Protein 6R5J (pdb70)

Nearest PDB structures (foldseek):
  6r5j-assembly1_A  TM=1.015E+00  e=7.611E-12  Pyricularia oryzae P131
  2mm0-assembly1_A  TM=8.924E-01  e=8.617E-05  Pyrenophora tritici-repentis
  2mm2-assembly1_A  TM=8.661E-01  e=1.018E-04  Pyrenophora tritici-repentis
  8c8a-assembly1_A  TM=8.114E-01  e=1.470E-03  Pyricularia oryzae 70-15
  6r5j-assembly1_A  TM=1.007E+00  e=1.241E-11  Pyricularia oryzae P131

Organism: Pyricularia oryzae (strain P131) (NCBI:txid1143193)

Solvent-accessible surface area: 6728 Å² total; per-residue (Å²): 62,67,0,0,5,1,4,0,1,20,65,113,108,7,3,7,17,34,19,32,0,139,29,121,42,78,36,95,7,18,13,61,113,67,87,158,23,6,0,73,7,73,76,97,7,33,38,54,29,76,123,145,40,37,111,52,40,47,37,88,86,30,28,97,3,36,94,166,6,74,0,0,3,0,4,0,1,21,69,118,107,20,6,8,17,37,16,30,0,117,31,123,45,83,31,99,7,16,11,63,119,57,89,146,17,14,0,74,6,73,82,99,11,34,41,54,27,87,123,144,37,38,114,52,41,46,37,92,79,34,22,82,2,43,63

B-factor: mean 14.97, std 7.89, range [6.57, 102.33]

Foldseek 3Di:
DQFWWKFKAALVRDTFWIDTQGAQAWDWIAGVVGDTWTWYAHPVGDIDTPDDDPPNMDMDTDGHDDD/DEQFFWKFKAALVRDTFWIDTAGAQAWDWIAGVVGDTWTWYQHPVRDIDTPDDDPPNMDMDTDGHDYD

Radius of gyration: 13.98 Å; Cα contacts (8 Å, |Δi|>4): 383; chains: 2; bounding box: 35×28×34 Å

Sequence (135 aa):
GTGCSVVEIINSNQVSVGSGCARINSVTNIGDNQGRRWGVLANSSCGLSTTQNLPSGWSLRQTGFCNAQGTGCSSVEIINSNQVSVGSGCARINSVTNIGDNQGRRWGVLANSSCGLSTTQNLPSGWSLRQTGFCNA

InterPro domains:
  IPR041450 ToxB-like N-terminal, ascomycota [PF18224] (25-82)

Structure (mmCIF, N/CA/C/O backbone):
data_6R5J
#
_entry.id   6R5J
#
_cell.length_a   73.341
_cell.length_b   24.760
_cell.length_c   68.613
_cell.angle_alpha   90.000
_cell.angle_beta   100.880
_cell.angle_gamma   90.000
#
_symmetry.space_group_name_H-M   'C 1 2 1'
#
loop_
_entity.id
_entity.type
_entity.pdbx_description
1 polymer 'Uncharacterized protein'
2 non-polymer 'HEXAETHYLENE GLYCOL'
3 water water
#
loop_
_atom_site.group_PDB
_atom_site.id
_atom_site.type_symbol
_atom_site.label_atom_id
_atom_site.label_alt_id
_atom_site.label_comp_id
_atom_site.label_asym_id
_atom_site.label_entity_id
_atom_site.label_seq_id
_atom_site.pdbx_PDB_ins_code
_atom_site.Cartn_x
_atom_site.Cartn_y
_atom_site.Cartn_z
_atom_site.occupancy
_atom_site.B_iso_or_equiv
_atom_site.auth_seq_id
_atom_site.auth_comp_id
_atom_site.auth_asym_id
_atom_site.auth_atom_id
_atom_site.pdbx_PDB_model_num
ATOM 1 N N . GLY A 1 2 ? 0.832 23.611 29.990 1.00 29.99 6 GLY A N 1
ATOM 2 C CA . GLY A 1 2 ? 0.718 22.698 28.861 1.00 26.39 6 GLY A CA 1
ATOM 3 C C . GLY A 1 2 ? -0.593 22.910 28.088 1.00 23.10 6 GLY A C 1
ATOM 4 O O . GLY A 1 2 ? -1.468 22.047 28.086 1.00 24.17 6 GLY A O 1
ATOM 5 N N . THR A 1 3 ? -0.731 24.064 27.429 1.00 18.53 7 THR A N 1
ATOM 6 C CA . THR A 1 3 ? -1.964 24.350 26.704 1.00 17.16 7 THR A CA 1
ATOM 7 C C . THR A 1 3 ? -2.002 23.702 25.328 1.00 13.92 7 THR A C 1
ATOM 8 O O . THR A 1 3 ? -3.081 23.595 24.735 1.00 14.07 7 THR A O 1
ATOM 15 N N . GLY A 1 4 ? -0.848 23.284 24.806 1.00 11.29 8 GLY A N 1
ATOM 16 C CA . GLY A 1 4 ? -0.762 22.747 23.469 1.00 9.80 8 GLY A CA 1
ATOM 17 C C . GLY A 1 4 ? 0.226 21.610 23.382 1.00 8.96 8 GLY A C 1
ATOM 18 O O . GLY A 1 4 ? 0.882 21.235 24.364 1.00 9.97 8 GLY A O 1
ATOM 19 N N . CYS A 1 5 ? 0.314 21.037 22.182 1.00 9.79 9 CYS A N 1
ATOM 20 C CA . CYS A 1 5 ? 1.299 20.018 21.844 1.00 9.94 9 CYS A CA 1
ATOM 21 C C . CYS A 1 5 ? 2.281 20.613 20.847 1.00 9.09 9 CYS A C 1
ATOM 22 O O . CYS A 1 5 ? 1.860 21.229 19.862 1.00 10.31 9 CYS A O 1
ATOM 25 N N . SER A 1 6 ? 3.577 20.450 21.107 1.00 8.53 10 SER A N 1
ATOM 26 C CA . SER A 1 6 ? 4.595 20.839 20.145 1.00 8.50 10 SER A CA 1
ATOM 27 C C . SER A 1 6 ? 4.477 19.921 18.953 1.00 9.70 10 SER A C 1
ATOM 28 O O . SER A 1 6 ? 4.486 18.697 19.110 1.00 11.20 10 SER A O 1
ATOM 31 N N A VAL A 1 7 ? 4.373 20.515 17.767 0.76 8.69 11 VAL A N 1
ATOM 32 N N B VAL A 1 7 ? 4.389 20.490 17.756 0.24 8.68 11 VAL A N 1
ATOM 33 C CA A VAL A 1 7 ? 4.174 19.790 16.522 0.76 9.62 11 VAL A CA 1
ATOM 34 C CA B VAL A 1 7 ? 4.158 19.713 16.546 0.24 8.29 11 VAL A CA 1
ATOM 35 C C A VAL A 1 7 ? 5.326 20.090 15.579 0.76 8.79 11 VAL A C 1
ATOM 36 C C B VAL A 1 7 ? 5.202 20.075 15.505 0.24 8.07 11 VAL A C 1
ATOM 37 O O A VAL A 1 7 ? 5.767 21.238 15.460 0.76 9.33 11 VAL A O 1
ATOM 38 O O B VAL A 1 7 ? 5.460 21.258 15.262 0.24 8.22 11 VAL A O 1
ATOM 57 N N . GLU A 1 8 ? 5.799 19.055 14.899 1.00 7.88 12 GLU A N 1
ATOM 58 C CA . GLU A 1 8 ? 6.642 19.214 13.725 1.00 8.94 12 GLU A CA 1
ATOM 59 C C . GLU A 1 8 ? 5.997 18.514 12.538 1.00 9.00 12 GLU A C 1
ATOM 60 O O . GLU A 1 8 ? 5.382 17.451 12.678 1.00 9.60 12 GLU A O 1
ATOM 66 N N . ILE A 1 9 ? 6.130 19.129 11.372 1.00 8.41 13 ILE A N 1
ATOM 67 C CA . ILE A 1 9 ? 5.678 18.559 10.113 1.00 8.73 13 ILE A CA 1
ATOM 68 C C . ILE A 1 9 ? 6.907 17.939 9.475 1.00 8.62 13 ILE A C 1
ATOM 69 O O . ILE A 1 9 ? 7.916 18.626 9.290 1.00 9.77 13 ILE A O 1
ATOM 79 N N . ILE A 1 10 ? 6.828 16.652 9.166 1.00 8.27 14 ILE A N 1
ATOM 80 C CA . ILE A 1 10 ? 7.963 15.858 8.720 1.00 8.60 14 ILE A CA 1
ATOM 81 C C . ILE A 1 10 ? 7.733 15.449 7.267 1.00 8.76 14 ILE A C 1
ATOM 82 O O . ILE A 1 10 ? 6.660 14.933 6.923 1.00 9.36 14 ILE 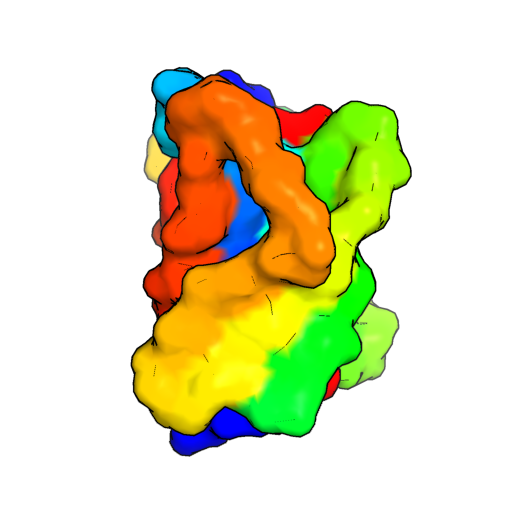A O 1
ATOM 92 N N . ASN A 1 11 ? 8.733 15.685 6.413 1.00 8.81 15 ASN A N 1
ATOM 93 C CA . ASN A 1 11 ? 8.607 15.370 4.991 1.00 9.52 15 ASN A CA 1
ATOM 94 C C . ASN A 1 11 ? 8.915 13.892 4.741 1.00 10.42 15 ASN A C 1
ATOM 95 O O . ASN A 1 11 ? 9.080 13.092 5.667 1.00 10.16 15 ASN A O 1
ATOM 100 N N . SER A 1 12 ? 8.964 13.502 3.472 1.00 12.02 16 SER A N 1
ATOM 101 C CA . SER A 1 12 ? 9.130 12.105 3.110 1.00 13.87 16 SER A CA 1
ATOM 102 C C . SER A 1 12 ? 10.562 11.624 3.302 1.00 14.07 16 SER A C 1
ATOM 103 O O . SER A 1 12 ? 10.816 10.424 3.187 1.00 16.50 16 SER A O 1
ATOM 106 N N . ASN A 1 13 ? 11.494 12.522 3.609 1.00 13.02 17 ASN A N 1
ATOM 107 C CA . ASN A 1 13 ? 12.866 12.162 3.947 1.00 14.72 17 ASN A CA 1
ATOM 108 C C . ASN A 1 13 ? 13.124 12.254 5.438 1.00 14.72 17 ASN A C 1
ATOM 109 O O . ASN A 1 13 ? 14.283 12.250 5.866 1.00 16.64 17 ASN A O 1
ATOM 114 N N . GLN A 1 14 ? 12.068 12.366 6.240 1.00 12.77 18 GLN A N 1
ATOM 115 C CA . GLN A 1 14 ? 12.175 12.422 7.692 1.00 13.95 18 GLN A CA 1
ATOM 116 C C . GLN A 1 14 ? 12.882 13.682 8.177 1.00 13.34 18 GLN A C 1
ATOM 117 O O . GLN A 1 14 ? 13.518 13.673 9.233 1.00 15.62 18 GLN A O 1
ATOM 123 N N . VAL A 1 15 ? 12.757 14.770 7.426 1.00 9.90 19 VAL A N 1
ATOM 124 C CA . VAL A 1 15 ? 13.278 16.074 7.814 1.00 10.38 19 VAL A CA 1
ATOM 125 C C . VAL A 1 15 ? 12.106 16.986 8.145 1.00 8.55 19 VAL A C 1
ATOM 126 O O . VAL A 1 15 ? 11.094 16.998 7.436 1.00 10.31 19 VAL A O 1
ATOM 136 N N . SER A 1 16 ? 12.242 17.750 9.224 1.00 8.46 20 SER A N 1
ATOM 137 C CA . SER A 1 16 ? 11.195 18.676 9.618 1.00 9.40 20 SER A CA 1
ATOM 138 C C . SER A 1 16 ? 11.149 19.866 8.673 1.00 8.46 20 SER A C 1
ATOM 139 O O . SER A 1 16 ? 12.170 20.452 8.319 1.00 9.41 20 SER A O 1
ATOM 142 N N . VAL A 1 17 ? 9.939 20.236 8.279 1.00 8.23 21 VAL A N 1
ATOM 143 C CA . VAL A 1 17 ? 9.691 21.343 7.377 1.00 9.02 21 VAL A CA 1
ATOM 144 C C . VAL A 1 17 ? 8.758 22.384 7.982 1.00 10.58 21 VAL A C 1
ATOM 145 O O . VAL A 1 17 ? 8.334 23.303 7.292 1.00 12.84 21 VAL A O 1
ATOM 155 N N . GLY A 1 18 ? 8.448 22.264 9.265 1.00 9.38 22 GLY A N 1
ATOM 156 C CA . GLY A 1 18 ? 7.661 23.266 9.951 1.00 9.97 22 GLY A CA 1
ATOM 157 C C . GLY A 1 18 ? 7.410 22.836 11.379 1.00 8.32 22 GLY A C 1
ATOM 158 O O . GLY A 1 18 ? 7.522 21.655 11.718 1.00 9.17 22 GLY A O 1
ATOM 159 N N . SER A 1 19 ? 7.097 23.821 12.219 1.00 8.63 23 SER A N 1
ATOM 160 C CA . SER A 1 19 ? 6.819 23.506 13.612 1.00 10.25 23 SER A CA 1
ATOM 161 C C . SER A 1 19 ? 5.951 24.582 14.234 1.00 9.47 23 SER A C 1
ATOM 162 O O . SER A 1 19 ? 5.887 25.713 13.763 1.00 11.06 23 SER A O 1
ATOM 165 N N . GLY A 1 20 ? 5.313 24.216 15.335 1.00 9.91 24 GLY A N 1
ATOM 166 C CA . GLY A 1 20 ? 4.544 25.174 16.099 1.00 10.85 24 GLY A CA 1
ATOM 167 C C . GLY A 1 20 ? 3.925 24.510 17.306 1.00 10.98 24 GLY A C 1
ATOM 168 O O . GLY A 1 20 ? 4.269 23.390 17.670 1.00 12.67 24 GLY A O 1
ATOM 169 N N . CYS A 1 21 ? 2.992 25.225 17.914 1.00 9.56 25 CYS A N 1
ATOM 170 C CA . CYS A 1 21 ? 2.331 24.785 19.132 1.00 11.30 25 CYS A CA 1
ATOM 171 C C . CYS A 1 21 ? 0.849 24.634 18.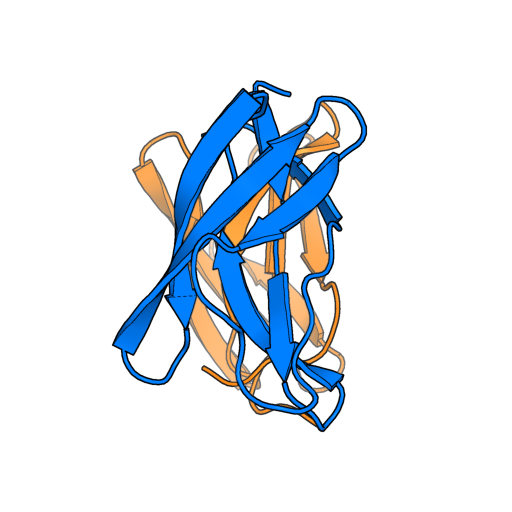822 1.00 10.41 25 CYS A C 1
ATOM 172 O O . CYS A 1 21 ? 0.153 25.627 18.586 1.00 12.17 25 CYS A O 1
ATOM 175 N N . ALA A 1 22 ? 0.373 23.396 18.830 1.00 9.73 26 ALA A N 1
ATOM 176 C CA . ALA A 1 22 ? -1.010 23.097 18.477 1.00 9.97 26 ALA A CA 1
ATOM 177 C C . ALA A 1 22 ? -1.826 23.041 19.765 1.00 10.09 26 ALA A C 1
ATOM 178 O O . ALA A 1 22 ? -1.664 22.125 20.573 1.00 11.39 26 ALA A O 1
ATOM 180 N N . ARG A 1 23 ? -2.734 23.991 19.929 1.00 9.76 27 ARG A N 1
ATOM 181 C CA . ARG A 1 23 ? -3.581 24.028 21.111 1.00 9.91 27 ARG A CA 1
ATOM 182 C C . ARG A 1 23 ? -4.375 22.737 21.237 1.00 8.40 27 ARG A C 1
ATOM 183 O O . ARG A 1 23 ? -4.972 22.265 20.269 1.00 10.25 27 ARG A O 1
ATOM 191 N N . ILE A 1 24 ? -4.400 22.184 22.444 1.00 9.75 28 ILE A N 1
ATOM 192 C CA . ILE A 1 24 ? -5.124 20.946 22.684 1.00 9.63 28 ILE A CA 1
ATOM 193 C C . ILE A 1 24 ? -6.620 21.175 22.509 1.00 10.43 28 ILE A C 1
ATOM 194 O O . ILE A 1 24 ? -7.164 22.209 22.920 1.00 11.49 28 ILE A O 1
ATOM 204 N N . ASN A 1 25 ? -7.283 20.217 21.863 1.00 9.33 29 ASN A N 1
ATOM 205 C CA . ASN A 1 25 ? -8.719 20.279 21.610 1.00 10.66 29 ASN A CA 1
ATOM 206 C C . ASN A 1 25 ? -9.066 21.499 20.766 1.00 11.57 29 ASN A C 1
ATOM 207 O O . ASN A 1 25 ? -10.054 22.200 20.996 1.00 12.97 29 ASN A O 1
ATOM 212 N N . SER A 1 26 ? -8.265 21.727 19.741 1.00 11.72 30 SER A N 1
ATOM 213 C CA . SER A 1 26 ? -8.475 22.823 18.818 1.00 11.75 30 SER A CA 1
ATOM 214 C C . SER A 1 26 ? -7.798 22.461 17.507 1.00 10.95 30 SER A C 1
ATOM 215 O O . SER A 1 26 ? -7.100 21.443 17.397 1.00 10.07 30 SER A O 1
ATOM 218 N N . VAL A 1 27 ? -8.000 23.332 16.527 1.00 11.85 31 VAL A N 1
ATOM 219 C CA . VAL A 1 27 ? -7.262 23.322 15.272 1.00 11.64 31 VAL A CA 1
ATOM 220 C C . VAL A 1 27 ? -6.391 24.571 15.248 1.00 11.92 31 VAL A C 1
ATOM 221 O O . VAL A 1 27 ? -6.882 25.681 15.490 1.00 13.60 31 VAL A O 1
ATOM 231 N N . THR A 1 28 ? -5.108 24.394 14.954 1.00 10.51 32 THR A N 1
ATOM 232 C CA . THR A 1 28 ? -4.135 25.475 14.956 1.00 9.90 32 THR A CA 1
ATOM 233 C C . THR A 1 28 ? -3.399 25.404 13.630 1.00 9.98 32 THR A C 1
ATOM 234 O O . THR A 1 28 ? -2.925 24.336 13.240 1.00 11.02 32 THR A O 1
ATOM 241 N N . ASN A 1 29 ? -3.267 26.534 12.956 1.00 11.02 33 ASN A N 1
ATOM 242 C CA . ASN A 1 29 ? -2.539 26.534 11.696 1.00 12.63 33 ASN A CA 1
ATOM 243 C C . ASN A 1 29 ? -1.037 26.562 11.937 1.00 12.24 33 ASN A C 1
ATOM 244 O O . ASN A 1 29 ? -0.525 27.370 12.713 1.00 14.67 33 ASN A O 1
ATOM 249 N N . ILE A 1 30 ? -0.352 25.613 11.319 1.00 11.84 34 ILE A N 1
ATOM 250 C CA . ILE A 1 30 ? 1.090 25.462 11.388 1.00 12.70 34 ILE A CA 1
ATOM 251 C C . ILE A 1 30 ? 1.610 25.589 9.963 1.00 12.34 34 ILE A C 1
ATOM 252 O O . ILE A 1 30 ? 1.132 24.898 9.061 1.00 11.51 34 ILE A O 1
ATOM 262 N N . GLY A 1 31 ? 2.607 26.432 9.764 1.00 12.19 35 GLY A N 1
ATOM 263 C CA . GLY A 1 31 ? 3.164 26.614 8.441 1.00 10.98 35 GLY A CA 1
ATOM 264 C C . GLY A 1 31 ? 4.254 25.611 8.112 1.00 11.53 35 GLY A C 1
ATOM 265 O O . GLY A 1 31 ? 4.948 25.096 8.991 1.00 13.93 35 GLY A O 1
ATOM 266 N N . ASP A 1 32 ? 4.405 25.329 6.821 1.00 11.04 36 ASP A N 1
ATOM 267 C CA . ASP A 1 32 ? 5.568 24.613 6.325 1.00 11.50 36 ASP A CA 1
ATOM 268 C C . ASP A 1 32 ? 6.514 25.566 5.612 1.00 12.18 36 ASP A C 1
ATOM 269 O O . ASP A 1 32 ? 6.239 26.755 5.448 1.00 14.07 36 ASP A O 1
ATOM 274 N N . ASN A 1 33 ? 7.662 25.022 5.221 1.00 11.90 37 ASN A N 1
ATOM 275 C CA . ASN A 1 33 ? 8.709 25.843 4.640 1.00 13.14 37 ASN A CA 1
ATOM 276 C C . ASN A 1 33 ? 8.466 26.153 3.173 1.00 15.84 37 ASN A C 1
ATOM 277 O O . ASN A 1 33 ? 9.326 26.778 2.547 1.00 19.71 37 ASN A O 1
ATOM 282 N N . GLN A 1 34 ? 7.321 25.741 2.622 1.00 14.78 38 GLN A N 1
ATOM 283 C CA . GLN A 1 34 ? 6.869 26.140 1.298 1.00 16.73 38 GLN A CA 1
ATOM 284 C C . GLN A 1 34 ? 5.792 27.217 1.376 1.00 17.73 38 GLN A C 1
ATOM 285 O O . GLN A 1 34 ? 5.125 27.489 0.379 1.00 19.84 38 GLN A O 1
ATOM 291 N N . GLY A 1 35 ? 5.583 27.797 2.550 1.00 16.86 39 GLY A N 1
ATOM 292 C CA . GLY A 1 35 ? 4.616 28.852 2.737 1.00 18.51 39 GLY A CA 1
ATOM 293 C C . GLY A 1 35 ? 3.186 28.395 2.859 1.00 17.71 39 GLY A C 1
ATOM 294 O O . GLY A 1 35 ? 2.274 29.233 2.823 1.00 21.56 39 GLY A O 1
ATOM 295 N N . ARG A 1 36 ? 2.951 27.101 3.007 1.00 13.81 40 ARG A N 1
ATOM 296 C CA . ARG A 1 36 ? 1.596 26.575 3.108 1.00 13.57 40 ARG A CA 1
ATOM 297 C C . ARG A 1 36 ? 1.197 26.461 4.568 1.00 13.49 40 ARG A C 1
ATOM 298 O O . ARG A 1 36 ? 2.048 26.355 5.454 1.00 16.49 40 ARG A O 1
ATOM 306 N N . ARG A 1 37 ? -0.108 26.511 4.820 1.00 13.51 41 ARG A N 1
ATOM 307 C CA . ARG A 1 37 ? -0.643 26.399 6.167 1.00 15.65 41 ARG A CA 1
ATOM 308 C C . ARG A 1 37 ? -1.385 25.076 6.313 1.00 13.64 41 ARG A C 1
ATOM 309 O O . ARG A 1 37 ? -2.148 24.671 5.427 1.00 14.68 41 ARG A O 1
ATOM 317 N N . TRP A 1 38 ? -1.199 24.427 7.453 1.00 10.81 42 TRP A N 1
ATOM 318 C CA . TRP A 1 38 ? -1.846 23.162 7.759 1.00 10.69 42 TRP A CA 1
ATOM 319 C C . TRP A 1 38 ? -2.607 23.297 9.059 1.00 11.04 42 TRP A C 1
ATOM 320 O O . TRP A 1 38 ? -2.045 23.709 10.073 1.00 12.15 42 TRP A O 1
ATOM 331 N N . GLY A 1 39 ? -3.872 22.917 9.035 1.00 9.66 43 GLY A N 1
ATOM 332 C CA . GLY A 1 39 ? -4.671 22.986 10.246 1.00 10.48 43 GLY A CA 1
ATOM 333 C C . GLY A 1 39 ? -4.543 21.726 11.060 1.00 9.63 43 GLY A C 1
ATOM 334 O O . GLY A 1 39 ? -5.032 20.664 10.678 1.00 11.31 43 GLY A O 1
ATOM 335 N N . VAL A 1 40 ? -3.855 21.828 12.181 1.00 10.00 44 VAL A N 1
ATOM 336 C CA . VAL A 1 40 ? -3.494 20.673 12.990 1.00 10.22 44 VAL A CA 1
ATOM 337 C C . VAL A 1 40 ? -4.482 20.546 14.139 1.00 10.12 44 VAL A C 1
ATOM 338 O O . VAL A 1 40 ? -4.640 21.473 14.943 1.00 10.05 44 VAL A O 1
ATOM 348 N N . LEU A 1 41 ? -5.133 19.389 14.217 1.00 9.97 45 LEU A N 1
ATOM 349 C CA . LEU A 1 41 ? -5.898 18.998 15.386 1.00 8.97 45 LEU A CA 1
ATOM 350 C C . LEU A 1 41 ? -4.974 18.338 16.394 1.00 9.32 45 LEU A C 1
ATOM 351 O O . LEU A 1 41 ? -4.140 17.498 16.027 1.00 9.95 45 LEU A O 1
ATOM 356 N N . ALA A 1 42 ? -5.173 18.657 17.676 1.00 9.38 46 ALA A N 1
ATOM 357 C CA . ALA A 1 42 ? -4.433 18.017 18.751 1.00 9.11 46 ALA A CA 1
ATOM 358 C C . ALA A 1 42 ? -5.396 17.607 19.847 1.00 9.56 46 ALA A C 1
ATOM 359 O O . ALA A 1 42 ? -6.333 18.345 20.160 1.00 10.82 46 ALA A O 1
ATOM 361 N N . ASN A 1 43 ? -5.143 16.457 20.458 1.00 9.92 47 ASN A N 1
ATOM 362 C CA . ASN A 1 43 ? -5.899 16.045 21.635 1.00 10.13 47 ASN A CA 1
ATOM 363 C C . ASN A 1 43 ? -5.000 16.065 22.868 1.00 10.80 47 ASN A C 1
ATOM 364 O O . ASN A 1 43 ? -3.807 16.367 22.793 1.00 11.83 47 ASN A O 1
ATOM 369 N N . SER A 1 44 ? -5.591 15.737 24.020 1.00 13.23 48 SER A N 1
ATOM 370 C CA . SER A 1 44 ? -4.879 15.903 25.280 1.00 16.01 48 SER A CA 1
ATOM 371 C C . SER A 1 44 ? -3.741 14.910 25.462 1.00 16.73 48 SER A C 1
ATOM 372 O O . SER A 1 44 ? -2.902 15.119 26.347 1.00 18.25 48 SER A O 1
ATOM 375 N N . SER A 1 45 ? -3.690 13.854 24.657 1.00 16.13 49 SER A N 1
ATOM 376 C CA . SER A 1 45 ? -2.570 12.929 24.612 1.00 17.21 49 SER A CA 1
ATOM 377 C C . SER A 1 45 ? -1.569 13.275 23.521 1.00 15.97 49 SER A C 1
ATOM 378 O O . SER A 1 45 ? -0.640 12.498 23.275 1.00 16.45 49 SER A O 1
ATOM 381 N N . CYS A 1 46 ? -1.760 14.397 22.832 1.00 13.37 50 CYS A N 1
ATOM 382 C CA . CYS A 1 46 ? -0.879 14.837 21.753 1.00 12.51 50 CYS A CA 1
ATOM 383 C C . CYS A 1 46 ? -0.907 13.904 20.548 1.00 12.07 50 CYS A C 1
ATOM 384 O O . CYS A 1 46 ? 0.031 13.860 19.754 1.00 12.38 50 CYS A O 1
ATOM 387 N N . GLY A 1 47 ? -2.028 13.221 20.347 1.00 11.81 51 GLY A N 1
ATOM 388 C CA . GLY A 1 47 ? -2.354 12.757 19.020 1.00 11.10 51 GLY A CA 1
ATOM 389 C C . GLY A 1 47 ? -2.593 13.956 18.126 1.00 9.22 51 GLY A C 1
ATOM 390 O O . GLY A 1 47 ? -3.162 14.967 18.551 1.00 10.40 51 GLY A O 1
ATOM 391 N N . LEU A 1 48 ? -2.160 13.833 16.866 1.00 8.79 52 LEU A N 1
ATOM 392 C CA . LEU A 1 48 ? -2.198 14.943 15.932 1.00 8.56 52 LEU A CA 1
ATOM 393 C C . LEU A 1 48 ? -2.726 14.473 14.591 1.00 9.61 52 LEU A C 1
ATOM 394 O O . LEU A 1 48 ? -2.420 13.366 14.161 1.00 11.83 52 LEU A O 1
ATOM 399 N N . SER A 1 49 ? -3.507 15.316 13.930 1.00 9.29 53 SER A N 1
ATOM 400 C CA . SER A 1 49 ? -3.920 15.072 12.549 1.00 8.92 53 SER A CA 1
ATOM 401 C C . SER A 1 49 ? -4.103 16.429 11.887 1.00 8.68 53 SER A C 1
ATOM 402 O O . SER A 1 49 ? -3.953 17.461 12.528 1.00 9.76 53 SER A O 1
ATOM 405 N N . THR A 1 50 ? -4.407 16.434 10.596 1.00 10.38 54 THR A N 1
ATOM 406 C CA . THR A 1 50 ? -4.628 17.670 9.866 1.00 10.41 54 THR A CA 1
ATOM 407 C C . THR A 1 50 ? -6.009 17.669 9.219 1.00 10.91 54 THR A C 1
ATOM 408 O O . THR A 1 50 ? -6.553 16.616 8.867 1.00 11.27 54 THR A O 1
ATOM 415 N N . THR A 1 51 ? -6.558 18.866 9.026 1.00 10.86 55 THR A N 1
ATOM 416 C CA . THR A 1 51 ? -7.860 18.996 8.383 1.00 11.76 55 THR A CA 1
ATOM 417 C C . THR A 1 51 ? -7.794 18.755 6.880 1.00 12.82 55 THR A C 1
ATOM 418 O O . THR A 1 51 ? -8.828 18.486 6.258 1.00 16.07 55 THR A O 1
ATOM 425 N N . GLN A 1 52 ? -6.619 18.881 6.281 1.00 11.82 56 GLN A N 1
ATOM 426 C CA . GLN A 1 52 ? -6.406 18.593 4.874 1.00 12.14 56 GLN A CA 1
ATOM 427 C C . GLN A 1 52 ? -5.397 17.465 4.772 1.00 11.52 56 GLN A C 1
ATOM 428 O O . GLN A 1 52 ? -4.569 17.273 5.659 1.00 14.73 56 GLN A O 1
ATOM 434 N N . ASN A 1 53 ? -5.438 16.733 3.671 1.00 11.64 57 ASN A N 1
ATOM 435 C CA . ASN A 1 53 ? -4.504 15.635 3.482 1.00 12.31 57 ASN A CA 1
ATOM 436 C C . ASN A 1 53 ? -3.082 16.166 3.323 1.00 9.94 57 ASN A C 1
ATOM 437 O O . ASN A 1 53 ? -2.823 17.041 2.493 1.00 10.11 57 ASN A O 1
ATOM 442 N N . LEU A 1 54 ? -2.151 15.613 4.097 1.00 10.41 58 LEU A N 1
ATOM 443 C CA . LEU A 1 54 ? -0.764 15.989 3.956 1.00 9.90 58 LEU A CA 1
ATOM 444 C C . LEU A 1 54 ? -0.187 15.434 2.656 1.00 9.31 58 LEU A C 1
ATOM 445 O O . LEU A 1 54 ? -0.685 14.445 2.107 1.00 10.54 58 LEU A O 1
ATOM 450 N N . PRO A 1 55 ? 0.895 16.033 2.168 1.00 9.34 59 PRO A N 1
ATOM 451 C CA . PRO A 1 55 ? 1.582 15.469 1.003 1.00 9.65 59 PRO A CA 1
ATOM 452 C C . PRO A 1 55 ? 1.948 14.017 1.262 1.00 10.15 59 PRO A C 1
ATOM 453 O O . PRO A 1 55 ? 2.229 13.617 2.396 1.00 9.82 59 PRO A O 1
ATOM 457 N N . SER A 1 56 ? 1.953 13.229 0.193 1.00 11.60 60 SER A N 1
ATOM 458 C CA . SER A 1 56 ? 2.319 11.830 0.297 1.00 13.35 60 SER A CA 1
ATOM 459 C C . SER A 1 56 ? 3.674 11.685 0.966 1.00 12.92 60 SER A C 1
ATOM 460 O O . SER A 1 56 ? 4.637 12.372 0.608 1.00 13.52 60 SER A O 1
ATOM 463 N N . GLY A 1 57 ? 3.734 10.797 1.960 1.00 12.32 61 GLY A N 1
ATOM 464 C CA . GLY A 1 57 ? 4.959 10.504 2.666 1.00 11.25 61 GLY A CA 1
ATOM 465 C C . GLY A 1 57 ? 5.253 11.428 3.830 1.00 11.10 61 GLY A C 1
ATOM 466 O O . GLY A 1 57 ? 6.199 11.166 4.586 1.00 11.57 61 GLY A O 1
ATOM 467 N N . TRP A 1 58 ? 4.475 12.484 4.007 1.00 9.51 62 TRP A N 1
ATOM 468 C CA . TRP A 1 58 ? 4.646 13.391 5.128 1.00 9.79 62 TRP A CA 1
ATOM 469 C C . TRP A 1 58 ? 3.886 12.882 6.351 1.00 9.97 62 TRP A C 1
ATOM 470 O O . TRP A 1 58 ? 2.957 12.086 6.259 1.00 12.23 62 TRP A O 1
ATOM 481 N N . SER A 1 59 ? 4.280 13.390 7.512 1.00 8.54 63 SER A N 1
ATOM 482 C CA . SER A 1 59 ? 3.680 12.968 8.769 1.00 9.49 63 SER A CA 1
ATOM 483 C C . SER A 1 59 ? 3.820 14.092 9.780 1.00 8.53 63 SER A C 1
ATOM 484 O O . SER A 1 59 ? 4.498 15.090 9.543 1.00 9.01 63 SER A O 1
ATOM 487 N N . LEU A 1 60 ? 3.153 13.925 10.911 1.00 9.21 64 LEU A N 1
ATOM 488 C CA . LEU A 1 60 ? 3.227 14.846 12.028 1.00 8.98 64 LEU A CA 1
ATOM 489 C C . LEU A 1 60 ? 3.936 14.142 13.172 1.00 9.91 64 LEU A C 1
ATOM 490 O O . LEU A 1 60 ? 3.788 12.937 13.375 1.00 12.56 64 LEU A O 1
ATOM 495 N N . ARG A 1 61 ? 4.681 14.923 13.929 1.00 9.22 65 ARG A N 1
ATOM 496 C CA . ARG A 1 61 ? 5.416 14.435 15.077 1.00 10.30 65 ARG A CA 1
ATOM 497 C C . ARG A 1 61 ? 5.110 15.351 16.246 1.00 9.79 65 ARG A C 1
ATOM 498 O O . ARG A 1 61 ? 5.194 16.573 16.110 1.00 10.71 65 ARG A O 1
ATOM 506 N N . GLN A 1 62 ? 4.762 14.767 17.387 1.00 9.07 66 GLN A N 1
ATOM 507 C CA . GLN A 1 62 ? 4.572 15.542 18.604 1.00 9.46 66 GLN A CA 1
ATOM 508 C C . GLN A 1 62 ? 5.857 15.458 19.414 1.00 11.05 66 GLN A C 1
ATOM 509 O O . GLN A 1 62 ? 6.442 14.381 19.551 1.00 12.92 66 GLN A O 1
ATOM 515 N N . THR A 1 63 ? 6.288 16.589 19.971 1.00 9.72 67 THR A N 1
ATOM 516 C CA . THR A 1 63 ? 7.551 16.621 20.699 1.00 11.87 67 THR A CA 1
ATOM 517 C C . THR A 1 63 ? 7.383 17.121 22.129 1.00 13.14 67 THR A C 1
ATOM 518 O O . THR A 1 63 ? 8.315 17.691 22.700 1.00 18.62 67 THR A O 1
ATOM 525 N N . GLY A 1 64 ? 6.232 16.891 22.717 1.00 11.16 68 GLY A N 1
ATOM 526 C CA . GLY A 1 64 ? 5.983 17.237 24.103 1.00 9.80 68 GLY A CA 1
ATOM 527 C C . GLY A 1 64 ? 4.949 18.342 24.215 1.00 9.07 68 GLY A C 1
ATOM 528 O O . GLY A 1 64 ? 4.288 18.712 23.247 1.00 11.32 68 GLY A O 1
ATOM 529 N N . PHE A 1 65 ? 4.779 18.843 25.425 1.00 8.89 69 PHE A N 1
ATOM 530 C CA . PHE A 1 65 ? 3.820 19.909 25.642 1.00 9.02 69 PHE A CA 1
ATOM 531 C C . PHE A 1 65 ? 4.424 21.289 25.427 1.00 8.71 69 PHE A C 1
ATOM 532 O O . PHE A 1 65 ? 5.628 21.498 25.577 1.00 9.60 69 PHE A O 1
ATOM 540 N N . CYS A 1 66 ? 3.565 22.234 25.064 1.00 9.13 70 CYS A N 1
ATOM 541 C CA . CYS A 1 66 ? 3.967 23.603 24.827 1.00 8.88 70 CYS A CA 1
ATOM 542 C C . CYS A 1 66 ? 2.908 24.554 25.358 1.00 10.22 70 CYS A C 1
ATOM 543 O O . CYS A 1 6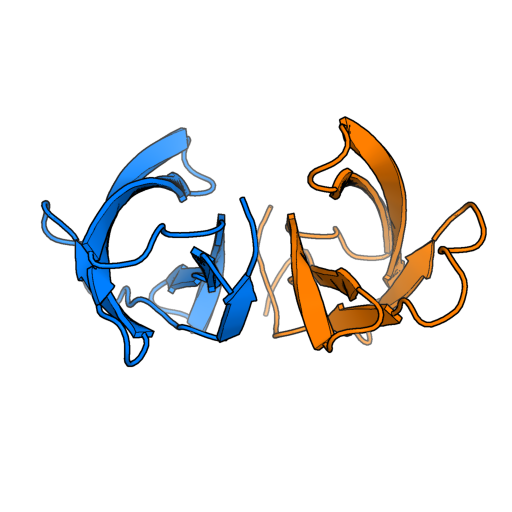6 ? 1.766 24.165 25.615 1.00 11.34 70 CYS A O 1
ATOM 546 N N . ASN A 1 67 ? 3.298 25.811 25.511 1.00 10.80 71 ASN A N 1
ATOM 547 C CA . ASN A 1 67 ? 2.387 26.888 25.875 1.00 13.91 71 ASN A CA 1
ATOM 548 C C . ASN A 1 67 ? 2.408 27.907 24.748 1.00 16.80 71 ASN A C 1
ATOM 549 O O . ASN A 1 67 ? 3.478 28.404 24.393 1.00 16.32 71 ASN A O 1
ATOM 554 N N . ALA A 1 68 ? 1.242 28.255 24.228 1.00 21.65 72 ALA A N 1
ATOM 555 C CA . ALA A 1 68 ? 1.163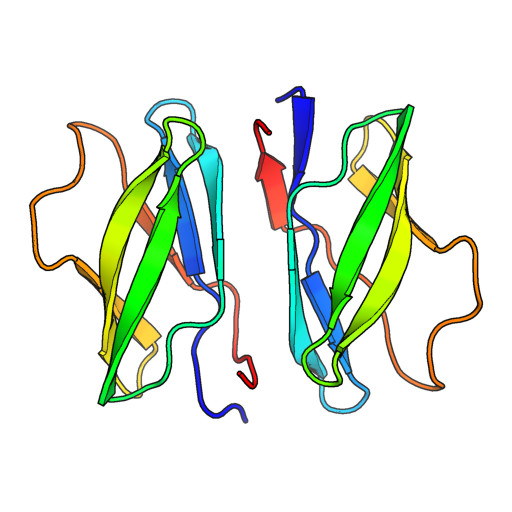 29.212 23.128 1.00 26.31 72 ALA A CA 1
ATOM 556 C C . ALA A 1 68 ? 1.575 30.634 23.514 1.00 27.52 72 ALA A C 1
ATOM 557 O O . ALA A 1 68 ? 1.523 31.014 24.688 1.00 26.95 72 ALA A O 1
ATOM 559 N N . GLN B 1 1 ? 19.643 14.512 5.172 1.00 30.59 9 GLN C N 1
ATOM 560 C CA . GLN B 1 1 ? 19.877 15.448 6.270 1.00 30.51 9 GLN C CA 1
ATOM 561 C C . GLN B 1 1 ? 19.246 16.816 6.010 1.00 26.22 9 GLN C C 1
ATOM 562 O O . GLN B 1 1 ? 18.637 17.044 4.965 1.00 27.28 9 GLN C O 1
ATOM 568 N N . GLY B 1 2 ? 19.418 17.730 6.962 1.00 21.93 10 GLY C N 1
ATOM 569 C CA . GLY B 1 2 ? 18.789 19.032 6.871 1.00 17.51 10 GLY C CA 1
ATOM 570 C C . GLY B 1 2 ? 19.759 20.194 6.805 1.00 16.34 10 GLY C C 1
ATOM 571 O O . GLY B 1 2 ? 20.955 20.050 7.111 1.00 18.86 10 GLY C O 1
ATOM 572 N N . THR B 1 3 ? 19.257 21.357 6.394 1.00 14.20 11 THR C N 1
ATOM 573 C CA . THR B 1 3 ? 20.058 22.576 6.440 1.00 14.02 11 THR C CA 1
ATOM 574 C C . THR B 1 3 ? 20.082 23.197 7.831 1.00 12.10 11 THR C C 1
ATOM 575 O O . THR B 1 3 ? 20.869 24.120 8.077 1.00 12.00 11 THR C O 1
ATOM 582 N N . GLY B 1 4 ? 19.235 22.718 8.736 1.00 9.56 12 GLY C N 1
ATOM 583 C CA . GLY B 1 4 ? 19.184 23.234 10.082 1.00 9.20 12 GLY C CA 1
ATOM 584 C C . GLY B 1 4 ? 18.817 22.166 11.082 1.00 7.64 12 GLY C C 1
ATOM 585 O O . GLY B 1 4 ? 18.668 20.988 10.756 1.00 8.44 12 GLY C O 1
ATOM 586 N N . CYS B 1 5 ? 18.688 22.619 12.322 1.00 9.41 13 CYS C N 1
ATOM 587 C CA . CYS B 1 5 ? 18.333 21.811 13.472 1.00 10.62 13 CYS C CA 1
ATOM 588 C C . CYS B 1 5 ? 17.031 22.348 14.024 1.00 8.94 13 CYS C C 1
ATOM 589 O O . CYS B 1 5 ? 16.904 23.555 14.234 1.00 9.38 13 CYS C O 1
ATOM 592 N N . SER B 1 6 ? 16.072 21.463 14.266 1.00 8.24 14 SER C N 1
ATOM 593 C CA A SER B 1 6 ? 14.807 21.885 14.854 0.41 9.40 14 SER C CA 1
ATOM 594 C CA B SER B 1 6 ? 14.804 21.876 14.866 0.59 9.18 14 SER C CA 1
ATOM 595 C C . SER B 1 6 ? 15.035 22.192 16.329 1.00 9.63 14 SER C C 1
ATOM 596 O O . SER B 1 6 ? 15.505 21.330 17.074 1.00 10.62 14 SER C O 1
ATOM 601 N N . VAL B 1 7 ? 14.702 23.407 16.740 1.00 8.02 15 VAL C N 1
ATOM 602 C CA . VAL B 1 7 ? 14.986 23.897 18.079 1.00 8.65 15 VAL C CA 1
ATOM 603 C C . VAL B 1 7 ? 13.688 24.101 18.831 1.00 8.63 15 VAL C C 1
ATOM 604 O O . VAL B 1 7 ? 12.717 24.614 18.276 1.00 9.52 15 VAL C O 1
ATOM 614 N N . GLU B 1 8 ? 13.684 23.723 20.100 1.00 8.74 16 GLU C N 1
ATOM 615 C CA . GLU B 1 8 ? 12.642 24.125 21.030 1.00 9.66 16 GLU C CA 1
ATOM 616 C C . GLU B 1 8 ? 13.278 24.899 22.174 1.00 8.71 16 GLU C C 1
ATOM 617 O O . GLU B 1 8 ? 14.356 24.536 22.650 1.00 9.83 16 GLU C O 1
ATOM 623 N N . ILE B 1 9 ? 12.628 25.982 22.586 1.00 7.85 17 ILE C N 1
ATOM 624 C CA . ILE B 1 9 ? 12.993 26.724 23.789 1.00 9.27 17 ILE C CA 1
ATOM 625 C C . ILE B 1 9 ? 12.135 26.194 24.927 1.00 8.24 17 ILE C C 1
ATOM 626 O O . ILE B 1 9 ? 10.902 26.231 24.847 1.00 9.30 17 ILE C O 1
ATOM 636 N N . ILE B 1 10 ? 12.780 25.673 25.969 1.00 8.41 18 ILE C N 1
ATOM 637 C CA . ILE B 1 10 ? 12.112 24.943 27.040 1.00 8.28 18 ILE C CA 1
ATOM 638 C C . ILE B 1 10 ? 12.191 25.758 28.328 1.00 7.82 18 ILE C C 1
ATOM 639 O O . ILE B 1 10 ? 13.278 26.186 28.736 1.00 9.48 18 ILE C O 1
ATOM 649 N N . ASN B 1 11 ? 11.042 26.004 28.954 1.00 8.62 19 ASN C N 1
ATOM 650 C CA . ASN B 1 11 ? 11.013 26.787 30.186 1.00 9.23 19 ASN C CA 1
ATOM 651 C C . ASN B 1 11 ? 11.376 25.899 31.372 1.00 9.52 19 ASN C C 1
ATOM 652 O O . ASN B 1 11 ? 11.725 24.728 31.219 1.00 8.79 19 ASN C O 1
ATOM 657 N N . SER B 1 12 ? 11.295 26.450 32.587 1.00 11.17 20 SER C N 1
ATOM 658 C CA . SER B 1 12 ? 11.746 25.715 33.758 1.00 11.47 20 SER C CA 1
ATOM 659 C C . SER B 1 12 ? 10.755 24.640 34.172 1.00 12.20 20 SER C C 1
ATOM 660 O O . SER B 1 12 ? 11.104 23.761 34.968 1.00 13.80 20 SER C O 1
ATOM 663 N N . ASN B 1 13 ? 9.551 24.668 33.622 1.00 10.66 21 ASN C N 1
ATOM 664 C CA . ASN B 1 13 ? 8.590 23.599 33.818 1.00 12.25 21 ASN C CA 1
ATOM 665 C C . ASN B 1 13 ? 8.655 22.562 32.715 1.00 11.26 21 ASN C C 1
ATOM 666 O O . ASN B 1 13 ? 7.748 21.736 32.601 1.00 11.21 21 ASN C O 1
ATOM 671 N N . GLN B 1 14 ? 9.713 22.592 31.905 1.00 10.73 22 GLN C N 1
ATOM 672 C CA . GLN B 1 14 ? 9.957 21.597 30.872 1.00 10.28 22 GLN C CA 1
ATOM 673 C C . GLN B 1 14 ? 8.871 21.602 29.804 1.00 10.30 22 GLN C C 1
ATOM 674 O O . GLN B 1 14 ? 8.612 20.582 29.173 1.00 11.32 22 GLN C O 1
ATOM 680 N N . VAL B 1 15 ? 8.275 22.773 29.579 1.00 8.62 23 VAL C N 1
ATOM 681 C CA . VAL B 1 15 ? 7.278 22.997 28.537 1.00 9.58 23 VAL C CA 1
ATOM 682 C C . VAL B 1 15 ? 7.899 23.881 27.467 1.00 8.88 23 VAL C C 1
ATOM 683 O O . VAL B 1 15 ? 8.620 24.828 27.780 1.00 8.18 23 VAL C O 1
ATOM 693 N N . SER B 1 16 ? 7.629 23.577 26.198 1.00 7.04 24 SER C N 1
ATOM 694 C CA . SER B 1 16 ? 8.166 24.398 25.130 1.00 7.90 24 SER C CA 1
ATOM 695 C C . SER B 1 16 ? 7.410 25.715 25.057 1.00 7.28 24 SER C C 1
ATOM 696 O O . SER B 1 16 ? 6.174 25.748 25.116 1.00 8.61 24 SER C O 1
ATOM 699 N N . VAL B 1 17 ? 8.160 26.800 24.876 1.00 6.57 25 VAL C N 1
ATOM 700 C CA . VAL B 1 17 ? 7.613 28.140 24.740 1.00 8.30 25 VAL C CA 1
ATOM 701 C C . VAL B 1 17 ? 7.971 28.782 23.415 1.00 8.60 25 VAL C C 1
ATOM 702 O O . VAL B 1 17 ? 7.689 29.967 23.221 1.00 8.82 25 VAL C O 1
ATOM 712 N N . GLY B 1 18 ? 8.643 28.060 22.531 1.00 8.40 26 GLY C N 1
ATOM 713 C CA . GLY B 1 18 ? 8.939 28.573 21.193 1.00 8.52 26 GLY C CA 1
ATOM 714 C C . GLY B 1 18 ? 9.709 27.512 20.441 1.00 8.15 26 GLY C C 1
ATOM 715 O O . GLY B 1 18 ? 10.252 26.583 21.037 1.00 9.48 26 GLY C O 1
ATOM 716 N N . SER B 1 19 ? 9.724 27.650 19.114 1.00 8.71 27 SER C N 1
ATOM 717 C CA . SER B 1 19 ? 10.384 26.652 18.283 1.00 9.45 27 SER C CA 1
ATOM 718 C C . SER B 1 19 ? 10.694 27.247 16.919 1.00 8.84 27 SER C C 1
ATOM 719 O O . SER B 1 19 ? 10.098 28.233 16.504 1.00 9.12 27 SER C O 1
ATOM 722 N N . GLY B 1 20 ? 11.665 26.643 16.249 1.00 8.29 28 GLY C N 1
ATOM 723 C CA . GLY B 1 20 ? 11.941 27.015 14.885 1.00 7.68 28 GLY C CA 1
ATOM 724 C C . GLY B 1 20 ? 13.061 26.173 14.333 1.00 8.24 28 GLY C C 1
ATOM 725 O O . GLY B 1 20 ? 13.517 25.243 14.963 1.00 12.87 28 GLY C O 1
ATOM 726 N N . CYS B 1 21 ? 13.464 26.479 13.125 1.00 8.89 29 CYS C N 1
ATOM 727 C CA . CYS B 1 21 ? 14.506 25.758 12.416 1.00 8.86 29 CYS C CA 1
ATOM 728 C C . CYS B 1 21 ? 15.758 26.617 12.422 1.00 9.28 29 CYS C C 1
ATOM 729 O O . CYS B 1 21 ? 15.805 27.660 11.765 1.00 11.34 29 CYS C O 1
ATOM 732 N N . ALA B 1 22 ? 16.755 26.187 13.186 1.00 8.51 30 ALA C N 1
ATOM 733 C CA . ALA B 1 22 ? 17.997 26.933 13.340 1.00 9.27 30 ALA C CA 1
ATOM 734 C C . ALA B 1 22 ? 18.989 26.485 12.274 1.00 10.08 30 ALA C C 1
ATOM 735 O O . ALA B 1 22 ? 19.507 25.364 12.314 1.00 9.83 30 ALA C O 1
ATOM 737 N N . ARG B 1 23 ? 19.244 27.365 11.323 1.00 9.57 31 ARG C N 1
ATOM 738 C CA . ARG B 1 23 ? 20.164 27.031 10.253 1.00 10.67 31 ARG C CA 1
ATOM 739 C C . ARG B 1 23 ? 21.553 26.731 10.803 1.00 8.82 31 ARG C C 1
ATOM 740 O O . ARG B 1 23 ? 22.071 27.428 11.679 1.00 9.82 31 ARG C O 1
ATOM 748 N N . ILE B 1 24 ? 22.154 25.669 10.285 1.00 9.71 32 ILE C N 1
ATOM 749 C CA . ILE B 1 24 ? 23.485 25.269 10.727 1.00 10.33 32 ILE C CA 1
ATOM 750 C C . ILE B 1 24 ? 24.502 26.337 10.344 1.00 10.16 32 ILE C C 1
ATOM 751 O O . ILE B 1 24 ? 24.463 26.917 9.251 1.00 11.74 32 ILE C O 1
ATOM 761 N N . ASN B 1 25 ? 25.418 26.611 11.258 1.00 9.67 33 ASN C N 1
ATOM 762 C CA . ASN B 1 25 ? 26.456 27.619 11.059 1.00 9.55 33 ASN C CA 1
ATOM 763 C C . ASN B 1 25 ? 25.864 28.996 10.812 1.00 10.25 33 ASN C C 1
ATOM 764 O O . ASN B 1 25 ? 26.370 29.772 10.010 1.00 11.48 33 ASN C O 1
ATOM 769 N N . SER B 1 26 ? 24.830 29.330 11.580 1.00 10.04 34 SER C N 1
ATOM 770 C CA . SER B 1 26 ? 24.190 30.623 11.480 1.00 10.68 34 SER C CA 1
ATOM 771 C C . SER B 1 26 ? 23.549 30.955 12.819 1.00 9.98 34 SER C C 1
ATOM 772 O O . SER B 1 26 ? 23.540 30.140 13.743 1.00 10.44 34 SER C O 1
ATOM 775 N N . VAL B 1 27 ? 23.053 32.186 12.924 1.00 10.05 35 VAL C N 1
ATOM 776 C CA . VAL B 1 27 ? 22.210 32.636 14.027 1.00 9.96 35 VAL C CA 1
ATOM 777 C C . VAL B 1 27 ? 20.806 32.810 13.471 1.00 9.57 35 VAL C C 1
ATOM 778 O O . VAL B 1 27 ? 20.609 33.519 12.479 1.00 11.52 35 V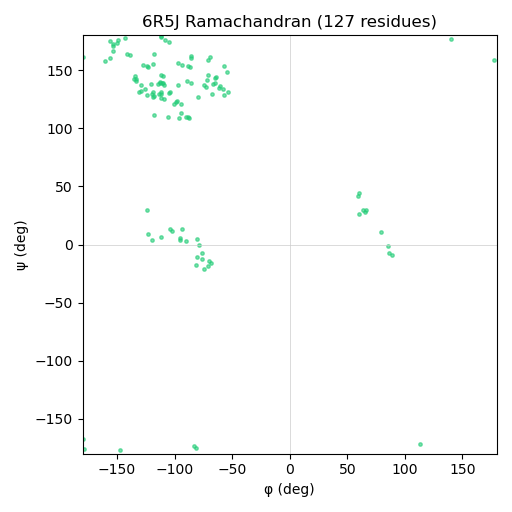AL C O 1
ATOM 788 N N . THR B 1 28 ? 19.840 32.156 14.098 1.00 8.11 36 THR C N 1
ATOM 789 C CA . THR B 1 28 ? 18.450 32.221 13.681 1.00 8.19 36 THR C CA 1
ATOM 790 C C . THR B 1 28 ? 17.626 32.916 14.759 1.00 7.65 36 THR C C 1
ATOM 791 O O . THR B 1 28 ? 17.792 32.658 15.952 1.00 9.59 36 THR C O 1
ATOM 798 N N . ASN B 1 29 ? 16.721 33.774 14.329 1.00 7.45 37 ASN C N 1
ATOM 799 C CA . ASN B 1 29 ? 15.874 34.561 15.216 1.00 7.98 37 ASN C CA 1
ATOM 800 C C . ASN B 1 29 ? 14.616 33.757 15.545 1.00 7.75 37 ASN C C 1
ATOM 801 O O . ASN B 1 29 ? 13.749 33.557 14.690 1.00 9.36 37 ASN C O 1
ATOM 806 N N . ILE B 1 30 ? 14.513 33.304 16.795 1.00 7.69 38 ILE C N 1
ATOM 807 C CA . ILE B 1 30 ? 13.414 32.471 17.268 1.00 7.13 38 ILE C CA 1
ATOM 808 C C . ILE B 1 30 ? 12.790 33.127 18.488 1.00 6.89 38 ILE C C 1
ATOM 809 O O . ILE B 1 30 ? 13.497 33.538 19.410 1.00 8.14 38 ILE C O 1
ATOM 819 N N . GLY B 1 31 ? 11.479 33.198 18.510 1.00 7.36 39 GLY C N 1
ATOM 820 C CA . GLY B 1 31 ? 10.746 33.869 19.558 1.00 7.36 39 GLY C CA 1
ATOM 821 C C . GLY B 1 31 ? 10.253 32.906 20.624 1.00 8.72 39 GLY C C 1
ATOM 822 O O . GLY B 1 31 ? 10.082 31.707 20.386 1.00 9.66 39 GLY C O 1
ATOM 823 N N . ASP B 1 32 ? 10.013 33.443 21.820 1.00 8.23 40 ASP C N 1
ATOM 824 C CA . ASP B 1 32 ? 9.311 32.733 22.872 1.00 8.52 40 ASP C CA 1
ATOM 825 C C . ASP B 1 32 ? 7.925 33.346 23.043 1.00 8.73 40 ASP C C 1
ATOM 826 O O . ASP B 1 32 ? 7.550 34.341 22.406 1.00 9.45 40 ASP C O 1
ATOM 831 N N . ASN B 1 33 ? 7.144 32.734 23.922 1.00 9.88 41 ASN C N 1
ATOM 832 C CA . ASN B 1 33 ? 5.738 33.106 24.039 1.00 10.40 41 ASN C CA 1
ATOM 833 C C . ASN B 1 33 ? 5.513 34.381 24.833 1.00 10.62 41 ASN C C 1
ATOM 834 O O . ASN B 1 33 ? 4.360 34.820 24.954 1.00 15.20 41 ASN C O 1
ATOM 839 N N . GLN B 1 34 ? 6.576 35.006 25.323 1.00 9.52 42 GLN C N 1
ATOM 840 C CA . GLN B 1 34 ? 6.515 36.340 25.893 1.00 10.98 42 GLN C CA 1
ATOM 841 C C . GLN B 1 34 ? 6.881 37.405 24.875 1.00 10.13 42 GLN C C 1
ATOM 842 O O . GLN B 1 34 ? 6.939 38.583 25.218 1.00 12.39 42 GLN C O 1
ATOM 848 N N . GLY B 1 35 ? 7.126 37.017 23.627 1.00 9.57 43 GLY C N 1
ATOM 849 C CA . GLY B 1 35 ? 7.526 37.959 22.609 1.00 10.32 43 GLY C CA 1
ATOM 850 C C . GLY B 1 35 ? 9.012 38.236 22.559 1.00 11.25 43 GLY C C 1
ATOM 851 O O . GLY B 1 35 ? 9.450 39.025 21.718 1.00 13.19 43 GLY C O 1
ATOM 852 N N . ARG B 1 36 ? 9.802 37.635 23.434 1.00 9.34 44 ARG C N 1
ATOM 853 C CA . ARG B 1 36 ? 11.235 37.856 23.365 1.00 8.86 44 ARG C CA 1
ATOM 854 C C . ARG B 1 36 ? 11.817 37.140 22.162 1.00 8.74 44 ARG C C 1
ATOM 855 O O . ARG B 1 36 ? 11.410 36.033 21.812 1.00 9.45 44 ARG C O 1
ATOM 863 N N . ARG B 1 37 ? 12.773 37.783 21.520 1.00 9.02 45 ARG C N 1
ATOM 864 C CA . ARG B 1 37 ? 13.449 37.209 20.373 1.00 8.61 45 ARG C CA 1
ATOM 865 C C . ARG B 1 37 ? 14.833 36.752 20.806 1.00 9.80 45 ARG C C 1
ATOM 866 O O . ARG B 1 37 ? 15.574 37.507 21.444 1.00 11.70 45 ARG C O 1
ATOM 874 N N . TRP B 1 38 ? 15.160 35.516 20.457 1.00 8.59 46 TRP C N 1
ATOM 875 C CA . TRP B 1 38 ? 16.420 34.873 20.795 1.00 8.35 46 TRP C CA 1
ATOM 876 C C . TRP B 1 38 ? 17.229 34.657 19.520 1.00 9.16 46 TRP C C 1
ATOM 877 O O . TRP B 1 38 ? 16.670 34.300 18.482 1.00 10.08 46 TRP C O 1
ATOM 888 N N . GLY B 1 39 ? 18.542 34.880 19.603 1.00 8.17 47 GLY C N 1
ATOM 889 C CA . GLY B 1 39 ? 19.449 34.533 18.528 1.00 7.73 47 GLY C CA 1
ATOM 890 C C . GLY B 1 39 ? 20.053 33.182 18.811 1.00 8.19 47 GLY C C 1
ATOM 891 O O . GLY B 1 39 ? 20.867 33.047 19.726 1.00 9.51 47 GLY C O 1
ATOM 892 N N . VAL B 1 40 ? 19.651 32.167 18.056 1.00 8.49 48 VAL C N 1
ATOM 893 C CA . VAL B 1 40 ? 20.051 30.792 18.300 1.00 8.44 48 VAL C CA 1
ATOM 894 C C . VAL B 1 40 ? 21.169 30.432 17.336 1.00 8.91 48 VAL C C 1
ATOM 895 O O . VAL B 1 40 ? 20.975 30.450 16.115 1.00 8.57 48 VAL C O 1
ATOM 905 N N . LEU B 1 41 ? 22.317 30.052 17.892 1.00 8.47 49 LEU C N 1
ATOM 906 C CA . LEU B 1 41 ? 23.415 29.505 17.114 1.00 8.89 49 LEU C CA 1
ATOM 907 C C . LEU B 1 41 ? 23.241 28.000 17.022 1.00 9.34 49 LEU C C 1
ATOM 908 O O . LEU B 1 41 ? 22.876 27.350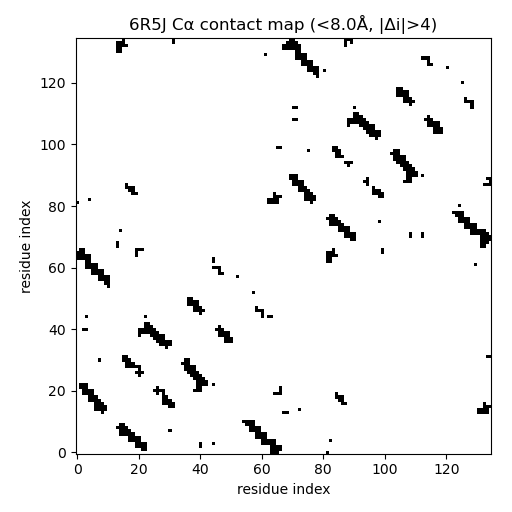 18.004 1.00 9.52 49 LEU C O 1
ATOM 913 N N . ALA B 1 42 ? 23.537 27.443 15.846 1.00 9.04 50 ALA C N 1
ATOM 914 C CA . ALA B 1 42 ? 23.537 26.006 15.633 1.00 8.87 50 ALA C CA 1
ATOM 915 C C . ALA B 1 42 ? 24.799 25.618 14.886 1.00 9.25 50 ALA C C 1
ATOM 916 O O . ALA B 1 42 ? 25.236 26.329 13.971 1.00 10.66 50 ALA C O 1
ATOM 918 N N . ASN B 1 43 ? 25.382 24.493 15.274 1.00 10.22 51 ASN C N 1
ATOM 919 C CA . ASN B 1 43 ? 26.492 23.936 14.523 1.00 10.44 51 ASN C CA 1
ATOM 920 C C . ASN B 1 43 ? 26.089 22.631 13.844 1.00 10.59 51 ASN C C 1
ATOM 921 O O . ASN B 1 43 ? 24.946 22.186 13.935 1.00 11.28 51 ASN C O 1
ATOM 926 N N . SER B 1 44 ? 27.044 22.044 13.118 1.00 12.25 52 SER C N 1
ATOM 927 C CA . SER B 1 44 ? 26.728 20.892 12.299 1.00 14.04 52 SER C CA 1
ATOM 928 C C . SER B 1 44 ? 26.382 19.666 13.122 1.00 13.17 52 SER C C 1
ATOM 929 O O . SER B 1 44 ? 25.854 18.697 12.560 1.00 16.57 52 SER C O 1
ATOM 932 N N . SER B 1 45 ? 26.706 19.658 14.412 1.00 13.35 53 SER C N 1
ATOM 933 C CA . SER B 1 45 ? 26.278 18.587 15.302 1.00 13.05 53 SER C CA 1
ATOM 934 C C . SER B 1 45 ? 24.941 18.898 15.952 1.00 13.19 53 SER C C 1
ATOM 935 O O . SER B 1 45 ? 24.456 18.109 16.773 1.00 13.77 53 SER C O 1
ATOM 938 N N . CYS B 1 46 ? 24.336 20.028 15.586 1.00 11.68 54 CYS C N 1
ATOM 939 C CA . CYS B 1 46 ? 23.117 20.522 16.213 1.00 11.29 54 CYS C CA 1
ATOM 940 C C . CYS B 1 46 ? 23.292 20.786 17.696 1.00 10.74 54 CYS C C 1
ATOM 941 O O . CYS B 1 46 ? 22.328 20.751 18.457 1.00 11.61 54 CYS C O 1
ATOM 944 N N . GLY B 1 47 ? 24.522 21.066 18.109 1.00 10.23 55 GLY C N 1
ATOM 945 C CA . GLY B 1 47 ? 24.702 21.821 19.327 1.00 10.09 55 GLY C CA 1
ATOM 946 C C . GLY B 1 47 ? 24.124 23.214 19.153 1.00 9.46 55 GLY C C 1
ATOM 947 O O . GLY B 1 47 ? 24.140 23.779 18.054 1.00 10.32 55 GLY C O 1
ATOM 948 N N . LEU B 1 48 ? 23.548 23.740 20.237 1.00 10.47 56 LEU C N 1
ATOM 949 C CA . LEU B 1 48 ? 22.790 24.973 20.195 1.00 9.26 56 LEU C CA 1
ATOM 950 C C . LEU B 1 48 ? 23.181 25.872 21.354 1.00 9.43 56 LEU C C 1
ATO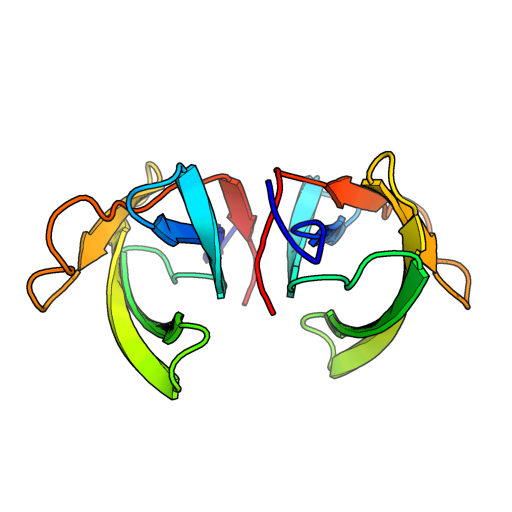M 951 O O . LEU B 1 48 ? 23.447 25.401 22.458 1.00 11.31 56 LEU C O 1
ATOM 956 N N . SER B 1 49 ? 23.183 27.177 21.102 1.00 8.10 57 SER C N 1
ATOM 957 C CA . SER B 1 49 ? 23.378 28.176 22.142 1.00 8.20 57 SER C CA 1
ATOM 958 C C . SER B 1 49 ? 22.630 29.434 21.730 1.00 8.72 57 SER C C 1
ATOM 959 O O . SER B 1 49 ? 22.079 29.508 20.639 1.00 9.73 57 SER C O 1
ATOM 962 N N . THR B 1 50 ? 22.572 30.410 22.621 1.00 9.25 58 THR C N 1
ATOM 963 C CA . THR B 1 50 ? 21.924 31.675 22.336 1.00 9.45 58 THR C CA 1
ATOM 964 C C . THR B 1 50 ? 22.896 32.814 22.565 1.00 8.77 58 THR C C 1
ATOM 965 O O . THR B 1 50 ? 23.831 32.702 23.363 1.00 9.23 58 THR C O 1
ATOM 972 N N . THR B 1 51 ? 22.665 33.921 21.849 1.00 8.33 59 THR C N 1
ATOM 973 C CA . THR B 1 51 ? 23.548 35.075 21.951 1.00 9.77 59 THR C CA 1
ATOM 974 C C . THR B 1 51 ? 23.421 35.793 23.284 1.00 10.15 59 THR C C 1
ATOM 975 O O . THR B 1 51 ? 24.318 36.565 23.625 1.00 12.04 59 THR C O 1
ATOM 982 N N . GLN B 1 52 ? 22.331 35.577 24.020 1.00 10.17 60 GLN C N 1
ATOM 983 C CA . GLN B 1 52 ? 22.144 36.092 25.371 1.00 10.79 60 GLN C CA 1
ATOM 984 C C . GLN B 1 52 ? 21.775 34.923 26.266 1.00 11.49 60 GLN C C 1
ATOM 985 O O . GLN B 1 52 ? 21.216 33.942 25.792 1.00 11.96 60 GLN C O 1
ATOM 991 N N . ASN B 1 53 ? 22.070 35.035 27.559 1.00 12.10 61 ASN C N 1
ATOM 992 C CA . ASN B 1 53 ? 21.744 33.960 28.494 1.00 13.31 61 ASN C CA 1
ATOM 993 C C . ASN B 1 53 ? 20.236 33.729 28.533 1.00 12.26 61 ASN C C 1
ATOM 994 O O . ASN B 1 53 ? 19.451 34.673 28.618 1.00 12.65 61 ASN C O 1
ATOM 999 N N . LEU B 1 54 ? 19.830 32.472 28.487 1.00 11.58 62 LEU C N 1
ATOM 1000 C CA . LEU B 1 54 ? 18.439 32.153 28.708 1.00 10.81 62 LEU C CA 1
ATOM 1001 C C . LEU B 1 54 ? 18.072 32.400 30.166 1.00 10.00 62 LEU C C 1
ATOM 1002 O O . LEU B 1 54 ? 18.935 32.433 31.049 1.00 11.49 62 LEU C O 1
ATOM 1007 N N . PRO B 1 55 ? 16.784 32.530 30.448 1.00 9.00 63 PRO C N 1
ATOM 1008 C CA . PRO B 1 55 ? 16.344 32.620 31.839 1.00 8.43 63 PRO C CA 1
ATOM 1009 C C . PRO B 1 55 ? 16.798 31.410 32.633 1.00 8.34 63 PRO C C 1
ATOM 1010 O O . PRO B 1 55 ? 16.995 30.312 32.097 1.00 9.58 63 PRO C O 1
ATOM 1014 N N . SER B 1 56 ? 16.946 31.625 33.929 1.00 9.96 64 SER C N 1
ATOM 1015 C CA . SER B 1 56 ? 17.365 30.564 34.820 1.00 10.95 64 SER C CA 1
ATOM 1016 C C . SER B 1 56 ? 16.409 29.387 34.732 1.00 11.86 64 SER C C 1
ATOM 1017 O O . SER B 1 56 ? 15.194 29.552 34.841 1.00 13.27 64 SER C O 1
ATOM 1020 N N . GLY B 1 57 ? 16.957 28.200 34.520 1.00 11.02 65 GLY C N 1
ATOM 1021 C CA . GLY B 1 57 ? 16.166 26.999 34.435 1.00 10.74 65 GLY C CA 1
ATOM 1022 C C . GLY B 1 57 ? 15.659 26.671 33.037 1.00 10.66 65 GLY C C 1
ATOM 1023 O O . GLY B 1 57 ? 15.114 25.574 32.822 1.00 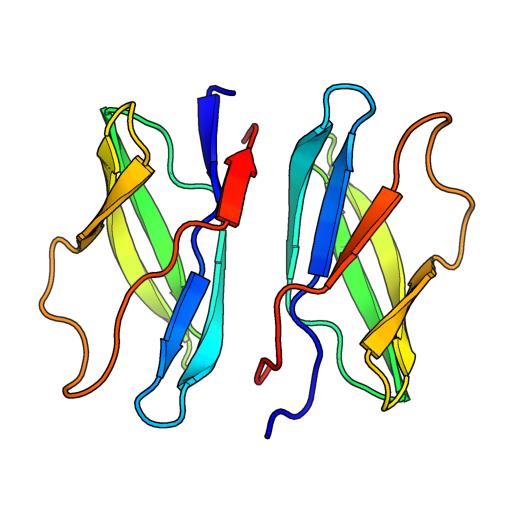11.64 65 GLY C O 1
ATOM 1024 N N . TRP B 1 58 ? 15.813 27.575 32.075 1.00 8.59 66 TRP C N 1
ATOM 1025 C CA . TRP B 1 58 ? 15.421 27.337 30.696 1.00 8.97 66 TRP C CA 1
ATOM 1026 C C . TRP B 1 58 ? 16.547 26.627 29.953 1.00 10.18 66 TRP C C 1
ATOM 1027 O O . TRP B 1 58 ? 17.701 26.626 30.375 1.00 12.01 66 TRP C O 1
ATOM 1038 N N . SER B 1 59 ? 16.199 26.025 28.828 1.00 9.77 67 SER C N 1
ATOM 1039 C CA . SER B 1 59 ? 17.157 25.263 28.042 1.00 10.20 67 SER C CA 1
ATOM 1040 C C . SER B 1 59 ? 16.711 25.264 26.594 1.00 9.29 67 SER C C 1
ATOM 1041 O O . SER B 1 59 ? 15.577 25.631 26.263 1.00 9.94 67 SER C O 1
ATOM 1044 N N . LEU B 1 60 ? 17.633 24.858 25.741 1.00 10.61 68 LEU C N 1
ATOM 1045 C CA . LEU B 1 60 ? 17.339 24.602 24.345 1.00 10.07 68 LEU C CA 1
ATOM 1046 C C . LEU B 1 60 ? 17.419 23.103 24.095 1.00 10.62 68 LEU C C 1
ATOM 1047 O O . LEU B 1 60 ? 18.250 22.406 24.672 1.00 13.27 68 LEU C O 1
ATOM 1052 N N . ARG B 1 61 ? 16.563 22.617 23.209 1.00 10.60 69 ARG C N 1
ATOM 1053 C CA . ARG B 1 61 ? 16.522 21.225 22.806 1.00 12.36 69 ARG C CA 1
ATOM 1054 C C . ARG B 1 61 ? 16.547 21.180 21.288 1.00 9.47 69 ARG C C 1
ATOM 1055 O O . ARG B 1 61 ? 15.855 21.957 20.646 1.00 10.52 69 ARG C O 1
ATOM 1063 N N . GLN B 1 62 ? 17.319 20.268 20.712 1.00 9.55 70 GLN C N 1
ATOM 1064 C CA . GLN B 1 62 ? 17.258 19.985 19.279 1.00 8.92 70 GLN C CA 1
ATOM 1065 C C . GLN B 1 62 ? 16.511 18.668 19.091 1.00 9.80 70 GLN C C 1
ATOM 1066 O O . GLN B 1 62 ? 16.766 17.698 19.806 1.00 10.75 70 GLN C O 1
ATOM 1072 N N . THR B 1 63 ? 15.543 18.662 18.181 1.00 9.52 71 THR C N 1
ATOM 1073 C CA . THR B 1 63 ? 14.676 17.503 17.988 1.00 8.98 71 THR C CA 1
ATOM 1074 C C . THR B 1 63 ? 14.899 16.796 16.657 1.00 8.53 71 THR C C 1
ATOM 1075 O O . THR B 1 63 ? 14.147 15.874 16.334 1.00 9.22 71 THR C O 1
ATOM 1082 N N . GLY B 1 64 ? 15.909 17.201 15.894 1.00 9.01 72 GLY C N 1
ATOM 1083 C CA . GLY B 1 64 ? 16.188 16.569 14.620 1.00 8.50 72 GLY C CA 1
ATOM 1084 C C . GLY B 1 64 ? 16.575 17.549 13.539 1.00 8.75 72 GLY C C 1
ATOM 1085 O O . GLY B 1 64 ? 16.562 18.762 13.748 1.00 8.96 72 GLY C O 1
ATOM 1086 N N . PHE B 1 65 ? 16.897 17.023 12.366 1.00 9.16 73 PHE C N 1
ATOM 1087 C CA . PHE B 1 65 ? 17.197 17.874 11.226 1.00 9.26 73 PHE C CA 1
ATOM 1088 C C . PHE B 1 65 ? 15.932 18.552 10.713 1.00 8.96 73 PHE C C 1
ATOM 1089 O O . PHE B 1 65 ? 14.839 17.969 10.716 1.00 9.09 73 PHE C O 1
ATOM 1097 N N . CYS B 1 66 ? 16.095 19.782 10.232 1.00 9.35 74 CYS C N 1
ATOM 1098 C CA . CYS B 1 66 ? 15.009 20.523 9.599 1.00 9.07 74 CYS C CA 1
ATOM 1099 C C . CYS B 1 66 ? 15.558 21.243 8.376 1.00 9.06 74 CYS C C 1
ATOM 1100 O O . CYS B 1 66 ? 16.774 21.395 8.227 1.00 10.46 74 CYS C O 1
ATOM 1103 N N . ASN B 1 67 ? 14.656 21.666 7.491 1.00 9.47 75 ASN C N 1
ATOM 1104 C CA . ASN B 1 67 ? 14.997 22.541 6.383 1.00 12.56 75 ASN C CA 1
ATOM 1105 C C . ASN B 1 67 ? 14.237 23.849 6.527 1.00 14.64 75 ASN C C 1
ATOM 1106 O O . ASN B 1 67 ? 13.004 23.848 6.622 1.00 15.25 75 ASN C O 1
ATOM 1111 N N . ALA B 1 68 ? 14.962 24.962 6.472 1.00 20.34 76 ALA C N 1
ATOM 1112 C CA . ALA B 1 68 ? 14.376 26.268 6.748 1.00 23.75 76 ALA C CA 1
ATOM 1113 C C . ALA B 1 68 ? 13.542 26.821 5.598 1.00 25.38 76 ALA C C 1
ATOM 1114 O O . ALA B 1 68 ? 13.469 26.217 4.524 1.00 27.85 76 ALA C O 1
#

Secondary structure (DSSP, 8-state):
--EEEEEEE-TTS-EEEEEEEETTEEEEEE-TTS-EEEEEE-TT--EEESSPPPTT-EEEEEEEE--/--SEEEEEEE-TTS-EEEEEEEETTEEEEEE-TTS-EEEEEE-TT--EEESSPPPTT-EEEEEEEE--